Protein AF-A0A914NR60-F1 (afdb_monomer)

Solvent-accessible surface area (backbone atoms only — not comparable to full-atom values): 10178 Å² total; per-residue (Å²): 125,102,64,61,72,80,56,41,38,73,72,64,68,51,96,66,84,83,77,79,91,65,49,66,70,58,75,42,86,91,41,59,94,39,73,41,68,73,53,66,70,25,49,46,47,89,78,44,56,72,72,60,34,56,56,45,54,59,52,42,73,74,47,56,86,50,78,40,50,49,60,63,51,48,51,56,50,52,51,52,52,52,49,52,52,49,52,43,50,53,50,51,45,53,54,44,23,68,76,47,77,67,46,52,45,83,82,77,24,98,43,71,68,54,33,51,53,49,43,41,57,73,76,68,57,61,87,90,73,70,84,84,71,50,101,58,53,89,63,80,73,73,88,65,51,73,66,55,56,52,48,53,52,52,49,24,69,75,69,75,45,92,82,132

Sequence (164 aa):
MPMPLASLVPAFALQVEDKPFFPHLSNNPKNYGKEILPTKEDYLANGMMPEKRVQFDKWFDQHKNEPFNLDEQLAAYCTNDVDILMAALVAFRKEFLEVSNGLDVLRESMTIASACMKHFRMNHLKPHHVGIVPEKGYDNADNQSLLALRFLKWYSEKNMVNIR

Organism: Meloidogyne incognita (NCBI:txid6306)

Radius of gyration: 29.53 Å; Cα contacts (8 Å, |Δi|>4): 112; chains: 1; bounding box: 90×29×59 Å

Mean predicted aligned error: 11.14 Å

Structure (mmCIF, N/CA/C/O backbone):
data_AF-A0A914NR60-F1
#
_entry.id   AF-A0A914NR60-F1
#
loop_
_atom_site.group_PDB
_atom_site.id
_atom_site.type_symbol
_atom_site.label_atom_id
_atom_site.label_alt_id
_atom_site.label_comp_id
_atom_site.label_asym_id
_atom_site.label_entity_id
_atom_site.label_seq_id
_atom_site.pdbx_PDB_ins_code
_atom_site.Cartn_x
_atom_site.Cartn_y
_atom_site.Cartn_z
_atom_site.occupancy
_atom_site.B_iso_or_equiv
_atom_site.auth_seq_id
_atom_site.auth_comp_id
_atom_site.auth_asym_id
_atom_site.auth_atom_id
_atom_site.pdbx_PDB_model_num
ATOM 1 N N . MET A 1 1 ? 3.700 0.496 -4.537 1.00 79.75 1 MET A N 1
ATOM 2 C CA . MET A 1 1 ? 2.978 1.637 -5.143 1.00 79.75 1 MET A CA 1
ATOM 3 C C . MET A 1 1 ? 3.012 2.784 -4.145 1.00 79.75 1 MET A C 1
ATOM 5 O O . MET A 1 1 ? 2.685 2.530 -2.993 1.00 79.75 1 MET A O 1
ATOM 9 N N . PRO A 1 2 ? 3.499 3.981 -4.509 1.00 85.25 2 PRO A N 1
ATOM 10 C CA . PRO A 1 2 ? 3.770 5.045 -3.542 1.00 85.25 2 PRO A CA 1
ATOM 11 C C . PRO A 1 2 ? 2.513 5.883 -3.240 1.00 85.25 2 PRO A C 1
ATOM 13 O O . PRO A 1 2 ? 2.488 7.080 -3.505 1.00 85.25 2 PRO A O 1
ATOM 16 N N . MET A 1 3 ? 1.454 5.258 -2.721 1.00 89.88 3 MET A N 1
ATOM 17 C CA . MET A 1 3 ? 0.234 5.951 -2.282 1.00 89.88 3 MET A CA 1
ATOM 18 C C . MET A 1 3 ? -0.440 5.220 -1.110 1.00 89.88 3 MET A C 1
ATOM 20 O O . MET A 1 3 ? -0.136 4.044 -0.892 1.00 89.88 3 MET A O 1
ATOM 24 N N . PRO A 1 4 ? -1.335 5.883 -0.351 1.00 88.69 4 PRO A N 1
ATOM 25 C CA . PRO A 1 4 ? -2.091 5.242 0.722 1.00 88.69 4 PRO A CA 1
ATOM 26 C C . PRO A 1 4 ? -2.960 4.088 0.213 1.00 88.69 4 PRO A C 1
ATOM 28 O O . PRO A 1 4 ? -3.487 4.146 -0.896 1.00 88.69 4 PRO A O 1
ATOM 31 N N . LEU A 1 5 ? -3.172 3.078 1.060 1.00 88.44 5 LEU A N 1
ATOM 32 C CA . LEU A 1 5 ? -3.960 1.888 0.726 1.00 88.44 5 LEU A CA 1
ATOM 33 C C . LEU A 1 5 ? -5.384 2.230 0.265 1.00 88.44 5 LEU A C 1
ATOM 35 O O . LEU A 1 5 ? -5.829 1.755 -0.774 1.00 88.44 5 LEU A O 1
ATOM 39 N N . ALA A 1 6 ? -6.056 3.127 0.990 1.00 85.31 6 ALA A N 1
ATOM 40 C CA . ALA A 1 6 ? -7.402 3.589 0.654 1.00 85.31 6 ALA A CA 1
ATOM 41 C C . ALA A 1 6 ? -7.475 4.281 -0.720 1.00 85.31 6 ALA A C 1
ATOM 43 O O . ALA A 1 6 ? -8.515 4.269 -1.364 1.00 85.31 6 ALA A O 1
ATOM 44 N N . SER A 1 7 ? -6.370 4.863 -1.199 1.00 89.19 7 SER A N 1
ATOM 45 C CA . SER A 1 7 ? -6.309 5.491 -2.522 1.00 89.19 7 SER A CA 1
ATOM 46 C C . SER A 1 7 ? -6.142 4.478 -3.659 1.00 89.19 7 SER A C 1
ATOM 48 O O . SER A 1 7 ? -6.406 4.833 -4.804 1.00 89.19 7 SER A O 1
ATOM 50 N N . LEU A 1 8 ? -5.749 3.227 -3.377 1.00 91.00 8 LEU A N 1
ATOM 51 C CA . LEU A 1 8 ? -5.621 2.184 -4.403 1.00 91.00 8 LEU A CA 1
ATOM 52 C C . LEU A 1 8 ? -6.980 1.725 -4.939 1.00 91.00 8 LEU A C 1
ATOM 54 O O . LEU A 1 8 ? -7.083 1.417 -6.123 1.00 91.00 8 LEU A O 1
ATOM 58 N N . VAL A 1 9 ? -8.011 1.709 -4.089 1.00 90.00 9 VAL A N 1
ATOM 59 C CA . VAL A 1 9 ? -9.373 1.297 -4.462 1.00 90.00 9 VAL A CA 1
ATOM 60 C C . VAL A 1 9 ? -9.923 2.155 -5.609 1.00 90.00 9 VAL A C 1
ATOM 62 O O . VAL A 1 9 ? -10.222 1.586 -6.661 1.00 90.00 9 VAL A O 1
ATOM 65 N N . PRO A 1 10 ? -9.981 3.500 -5.503 1.00 90.88 10 PRO A N 1
ATOM 66 C CA . PRO A 1 10 ? -10.411 4.334 -6.621 1.00 90.88 10 PRO A CA 1
ATOM 67 C C . PRO A 1 10 ? -9.392 4.363 -7.768 1.00 90.88 10 PRO A C 1
ATOM 69 O O . PRO A 1 10 ? -9.804 4.445 -8.922 1.00 90.88 10 PRO A O 1
ATOM 72 N N . ALA A 1 11 ? -8.084 4.275 -7.490 1.00 91.50 11 ALA A N 1
ATOM 73 C CA . ALA A 1 11 ? -7.055 4.343 -8.533 1.00 91.50 11 ALA A CA 1
ATOM 74 C C . ALA A 1 11 ? -7.123 3.171 -9.526 1.00 91.50 11 ALA A C 1
ATOM 76 O O . ALA A 1 11 ? -6.914 3.385 -10.716 1.00 91.50 11 ALA A O 1
ATOM 77 N N . PHE A 1 12 ? -7.440 1.964 -9.049 1.00 91.19 12 PHE A N 1
ATOM 78 C CA . PHE A 1 12 ? -7.575 0.758 -9.878 1.00 91.19 12 PHE A CA 1
ATOM 79 C C . PHE A 1 12 ? -9.032 0.311 -10.072 1.00 91.19 12 PHE A C 1
ATOM 81 O O . PHE A 1 12 ? -9.270 -0.796 -10.553 1.00 91.19 12 PHE A O 1
ATOM 88 N N . ALA A 1 13 ? -10.005 1.143 -9.678 1.00 91.69 13 ALA A N 1
ATOM 89 C CA . ALA A 1 13 ? -11.436 0.824 -9.711 1.00 91.69 13 ALA A CA 1
ATOM 90 C C . ALA A 1 13 ? -11.762 -0.562 -9.109 1.00 91.69 13 ALA A C 1
ATOM 92 O O . ALA A 1 13 ? -12.512 -1.356 -9.684 1.00 91.69 13 ALA A O 1
ATOM 93 N N . LEU A 1 14 ? -11.158 -0.873 -7.957 1.00 88.31 14 LEU A N 1
ATOM 94 C CA . LEU A 1 14 ? -11.298 -2.171 -7.299 1.00 88.31 14 LEU A CA 1
ATOM 95 C C . LEU A 1 14 ? -12.695 -2.310 -6.685 1.00 88.31 14 LEU A C 1
ATOM 97 O O . LEU A 1 14 ? -13.186 -1.395 -6.029 1.00 88.31 14 LEU A O 1
ATOM 101 N N . GLN A 1 15 ? -13.315 -3.479 -6.849 1.00 85.00 15 GLN A N 1
ATOM 102 C CA . GLN A 1 15 ? -14.570 -3.815 -6.172 1.00 85.00 15 GLN A CA 1
ATOM 103 C C . GLN A 1 15 ? -14.276 -4.358 -4.773 1.00 85.00 15 GLN A C 1
ATOM 105 O O . GLN A 1 15 ? -14.321 -5.565 -4.547 1.00 85.00 15 GLN A O 1
ATOM 110 N N . VAL A 1 16 ? -13.915 -3.466 -3.854 1.00 75.56 16 VAL A N 1
ATOM 111 C CA . VAL A 1 16 ? -13.696 -3.803 -2.442 1.00 75.56 16 VAL A CA 1
ATOM 112 C C . VAL A 1 16 ? -14.603 -2.931 -1.586 1.00 75.56 16 VAL A C 1
ATOM 114 O O . VAL A 1 16 ? -14.848 -1.774 -1.926 1.00 75.56 16 VAL A O 1
ATOM 117 N N . GLU A 1 17 ? -15.130 -3.493 -0.503 1.00 71.25 17 GLU A N 1
ATOM 118 C CA . GLU A 1 17 ? -15.939 -2.738 0.449 1.00 71.25 17 GLU A CA 1
ATOM 119 C C . GLU A 1 17 ? -15.084 -1.674 1.147 1.00 71.25 17 GLU A C 1
ATOM 121 O O . GLU A 1 17 ? -13.998 -1.955 1.664 1.00 71.25 17 GLU A O 1
ATOM 126 N N . ASP A 1 18 ? -15.578 -0.435 1.166 1.00 64.56 18 ASP A N 1
ATOM 127 C CA . ASP A 1 18 ? -14.952 0.634 1.935 1.00 64.56 18 ASP A CA 1
ATOM 128 C C . ASP A 1 18 ? -15.063 0.312 3.423 1.00 64.56 18 ASP A C 1
ATOM 130 O O . ASP A 1 18 ? -16.157 0.145 3.973 1.00 64.56 18 ASP A O 1
ATOM 134 N N . LYS A 1 19 ? -13.913 0.234 4.094 1.00 65.88 19 LYS A N 1
ATOM 135 C CA . LYS A 1 19 ? -13.894 -0.076 5.517 1.00 65.88 19 LYS A CA 1
ATOM 136 C C . LYS A 1 19 ? -14.302 1.115 6.385 1.00 65.88 19 LYS A C 1
ATOM 138 O O . LYS A 1 19 ? -13.889 2.248 6.118 1.00 65.88 19 LYS A O 1
ATOM 143 N N . PRO A 1 20 ? -15.007 0.849 7.499 1.00 74.12 20 PRO A N 1
ATOM 144 C CA . PRO A 1 20 ? -15.206 1.827 8.558 1.00 74.12 20 PRO A CA 1
ATOM 145 C C . PRO A 1 20 ? -13.885 2.179 9.266 1.00 74.12 20 PRO A C 1
ATOM 147 O O . PRO A 1 20 ? -12.821 1.606 9.023 1.00 74.12 20 PRO A O 1
ATOM 150 N N . PHE A 1 21 ? -13.954 3.168 10.152 1.00 87.56 21 PHE A N 1
ATOM 151 C CA . PHE A 1 21 ? -12.805 3.675 10.894 1.00 87.56 21 PHE A CA 1
ATOM 152 C C . PHE A 1 21 ? -12.301 2.658 11.930 1.00 87.56 21 PHE A C 1
ATOM 154 O O . PHE A 1 21 ? -13.098 1.981 12.573 1.00 87.56 21 PHE A O 1
ATOM 161 N N . PHE A 1 22 ? -10.978 2.588 12.129 1.00 90.69 22 PHE A N 1
ATOM 162 C CA . PHE A 1 22 ? -10.346 1.698 13.111 1.00 90.69 22 PHE A CA 1
ATOM 163 C C . PHE A 1 22 ? -9.680 2.494 14.254 1.00 90.69 22 PHE A C 1
ATOM 165 O O . PHE A 1 22 ? -8.967 3.466 13.978 1.00 90.69 22 PHE A O 1
ATOM 172 N N . PRO A 1 23 ? -9.870 2.110 15.532 1.00 93.19 23 PRO A N 1
ATOM 173 C CA . PRO A 1 23 ? -9.309 2.821 16.680 1.00 93.19 23 PRO A CA 1
ATOM 174 C C . PRO A 1 23 ? -7.843 2.425 16.917 1.00 93.19 23 PRO A C 1
ATOM 176 O O . PRO A 1 23 ? -7.524 1.559 17.731 1.00 93.19 23 PRO A O 1
ATOM 179 N N . HIS A 1 24 ? -6.921 3.056 16.191 1.00 91.56 24 HIS A N 1
ATOM 180 C CA . HIS A 1 24 ? -5.498 2.705 16.214 1.00 91.56 24 HIS A CA 1
ATOM 181 C C . HIS A 1 24 ? -4.851 2.742 17.609 1.00 91.56 24 HIS A C 1
ATOM 183 O O . HIS A 1 24 ? -4.015 1.884 17.893 1.00 91.56 24 HIS A O 1
ATOM 189 N N . LEU A 1 25 ? -5.224 3.681 18.491 1.00 93.00 25 LEU A N 1
ATOM 190 C CA . LEU A 1 25 ? -4.637 3.748 19.842 1.00 93.00 25 LEU A CA 1
ATOM 191 C C . LEU A 1 25 ? -5.192 2.684 20.792 1.00 93.00 25 LEU A C 1
ATOM 193 O O . LEU A 1 25 ? -4.556 2.359 21.796 1.00 93.00 25 LEU A O 1
ATOM 197 N N . SER A 1 26 ? -6.343 2.099 20.458 1.00 92.88 26 SER A N 1
ATOM 198 C CA . SER A 1 26 ? -6.909 0.992 21.220 1.00 92.88 26 SER A CA 1
ATOM 199 C C . SER A 1 26 ? -6.179 -0.330 20.984 1.00 92.88 26 SER A C 1
ATOM 201 O O . SER A 1 26 ? -6.368 -1.254 21.775 1.00 92.88 26 SER A O 1
ATOM 203 N N . ASN A 1 27 ? -5.317 -0.422 19.963 1.00 91.81 27 ASN A N 1
ATOM 204 C CA . ASN A 1 27 ? -4.481 -1.591 19.696 1.00 91.81 27 ASN A CA 1
ATOM 205 C C . ASN A 1 27 ? -3.357 -1.730 20.742 1.00 91.81 27 ASN A C 1
ATOM 207 O O . ASN A 1 27 ? -2.204 -1.355 20.522 1.00 91.81 27 ASN A O 1
ATOM 211 N N . ASN A 1 28 ? -3.723 -2.230 21.920 1.00 90.25 28 ASN A N 1
ATOM 212 C CA . ASN A 1 28 ? -2.849 -2.399 23.070 1.00 90.25 28 ASN A CA 1
ATOM 213 C C . ASN A 1 28 ? -3.109 -3.768 23.718 1.00 90.25 28 ASN A C 1
ATOM 215 O O . ASN A 1 28 ? -4.276 -4.106 23.924 1.00 90.25 28 ASN A O 1
ATOM 219 N N . PRO A 1 29 ? -2.070 -4.506 24.161 1.00 91.94 29 PRO A N 1
ATOM 220 C CA . PRO A 1 29 ? -2.234 -5.785 24.855 1.00 91.94 29 PRO A CA 1
ATOM 221 C C . PRO A 1 29 ? -3.214 -5.796 26.032 1.00 91.94 29 PRO A C 1
ATOM 223 O O . PRO A 1 29 ? -3.774 -6.836 26.360 1.00 91.94 29 PRO A O 1
ATOM 226 N N . LYS A 1 30 ? -3.452 -4.649 26.676 1.00 92.00 30 LYS A N 1
ATOM 227 C CA . LYS A 1 30 ? -4.428 -4.522 27.771 1.00 92.00 30 LYS A CA 1
ATOM 228 C C . LYS A 1 30 ? -5.888 -4.686 27.326 1.00 92.00 30 LYS A C 1
ATOM 230 O O . LYS A 1 30 ? -6.732 -4.988 28.180 1.00 92.00 30 LYS A O 1
ATOM 235 N N . ASN A 1 31 ? -6.157 -4.470 26.040 1.00 91.69 31 ASN A N 1
ATOM 236 C CA . ASN A 1 31 ? -7.482 -4.461 25.428 1.00 91.69 31 ASN A CA 1
ATOM 237 C C . ASN A 1 31 ? -7.797 -5.759 24.665 1.00 91.69 31 ASN A C 1
ATOM 239 O O . ASN A 1 31 ? -8.952 -5.969 24.317 1.00 91.69 31 ASN A O 1
ATOM 243 N N . TYR A 1 32 ? -6.809 -6.631 24.428 1.00 90.69 32 TYR A N 1
ATOM 244 C CA . TYR A 1 32 ? -7.033 -7.925 23.771 1.00 90.69 32 TYR A CA 1
ATOM 245 C C . TYR A 1 32 ? -7.933 -8.827 24.624 1.00 90.69 32 TYR A C 1
ATOM 247 O O . TYR A 1 32 ? -7.839 -8.826 25.859 1.00 90.69 32 TYR A O 1
ATOM 255 N N . GLY A 1 33 ? -8.813 -9.584 23.969 1.00 90.50 33 GLY A N 1
ATOM 256 C CA . GLY A 1 33 ? -9.811 -10.439 24.613 1.00 90.50 33 GLY A CA 1
ATOM 257 C C . GLY A 1 33 ? -10.900 -9.690 25.389 1.00 90.50 33 GLY A C 1
ATOM 258 O O . GLY A 1 33 ? -11.564 -10.297 26.229 1.00 90.50 33 GLY A O 1
ATOM 259 N N . LYS A 1 34 ? -11.066 -8.378 25.169 1.00 89.75 34 LYS A N 1
ATOM 260 C CA . LYS A 1 34 ? -12.084 -7.551 25.831 1.00 89.75 34 LYS A CA 1
ATOM 261 C C . LYS A 1 34 ? -12.884 -6.751 24.818 1.00 89.75 34 LYS A C 1
ATOM 263 O O . LYS A 1 34 ? -12.351 -6.268 23.822 1.00 89.75 34 LYS A O 1
ATOM 268 N N . GLU A 1 35 ? -14.149 -6.534 25.147 1.00 92.12 35 GLU A N 1
ATOM 269 C CA . GLU A 1 35 ? -14.945 -5.499 24.505 1.00 92.12 35 GLU A CA 1
ATOM 270 C C . GLU A 1 35 ? -14.570 -4.138 25.088 1.00 92.12 35 GLU A C 1
ATOM 272 O O . GLU A 1 35 ? -14.469 -3.963 26.308 1.00 92.12 35 GLU A O 1
ATOM 277 N N . ILE A 1 36 ? -14.343 -3.174 24.206 1.00 93.25 36 ILE A N 1
ATOM 278 C CA . ILE A 1 36 ? -14.006 -1.800 24.569 1.00 93.25 36 ILE A CA 1
ATOM 279 C C . ILE A 1 36 ? -14.999 -0.828 23.934 1.00 93.25 36 ILE A C 1
ATOM 281 O O . ILE A 1 36 ? -15.697 -1.164 22.981 1.00 93.25 36 ILE A O 1
ATOM 285 N N . LEU A 1 37 ? -15.040 0.396 24.457 1.00 94.19 37 LEU A N 1
ATOM 286 C CA . LEU A 1 37 ? -15.761 1.521 23.863 1.00 94.19 37 LEU A CA 1
ATOM 287 C C . LEU A 1 37 ? -14.731 2.591 23.487 1.00 94.19 37 LEU A C 1
ATOM 289 O O . LEU A 1 37 ? -14.368 3.408 24.338 1.00 94.19 37 LEU A O 1
ATOM 293 N N . PRO A 1 38 ? -14.190 2.555 22.256 1.00 93.38 38 PRO A N 1
ATOM 294 C CA . PRO A 1 38 ? -13.144 3.476 21.849 1.00 93.38 38 PRO A CA 1
ATOM 295 C C . PRO A 1 38 ? -13.673 4.911 21.791 1.00 93.38 38 PRO A C 1
ATOM 297 O O . PRO A 1 38 ? -14.769 5.184 21.296 1.00 93.38 38 PRO A O 1
ATOM 300 N N . THR A 1 39 ? -12.874 5.850 22.270 1.00 94.25 39 THR A N 1
ATOM 301 C CA . THR A 1 39 ? -13.163 7.284 22.216 1.00 94.25 39 THR A CA 1
ATOM 302 C C . THR A 1 39 ? -12.740 7.876 20.873 1.00 94.25 39 THR A C 1
ATOM 304 O O . THR A 1 39 ? -11.992 7.264 20.115 1.00 94.25 39 THR A O 1
ATOM 307 N N . LYS A 1 40 ? -13.147 9.116 20.563 1.00 93.81 40 LYS A N 1
ATOM 308 C CA . LYS A 1 40 ? -12.693 9.803 19.335 1.00 93.81 40 LYS A CA 1
ATOM 309 C C . LYS A 1 40 ? -11.167 9.946 19.256 1.00 93.81 40 LYS A C 1
ATOM 311 O O . LYS A 1 40 ? -10.611 9.973 18.158 1.00 93.81 40 LYS A O 1
ATOM 316 N N . GLU A 1 41 ? -10.491 10.046 20.399 1.00 93.81 41 GLU A N 1
ATOM 317 C CA . GLU A 1 41 ? -9.029 10.122 20.453 1.00 93.81 41 GLU A CA 1
ATOM 318 C C . GLU A 1 41 ? -8.385 8.817 19.989 1.00 93.81 41 GLU A C 1
ATOM 320 O O . GLU A 1 41 ? -7.387 8.861 19.270 1.00 93.81 41 GLU A O 1
ATOM 325 N N . ASP A 1 42 ? -9.011 7.674 20.286 1.00 93.62 42 ASP A N 1
ATOM 326 C CA . ASP A 1 42 ? -8.502 6.361 19.895 1.00 93.62 42 ASP A CA 1
ATOM 327 C C . ASP A 1 42 ? -8.417 6.170 18.373 1.00 93.62 42 ASP A C 1
ATOM 329 O O . ASP A 1 42 ? -7.545 5.452 17.881 1.00 93.62 42 ASP A O 1
ATOM 333 N N . TYR A 1 43 ? -9.271 6.868 17.622 1.00 93.31 43 TYR A N 1
ATOM 334 C CA . TYR A 1 43 ? -9.279 6.904 16.154 1.00 93.31 43 TYR A CA 1
ATOM 335 C C . TYR A 1 43 ? -8.337 7.955 15.557 1.00 93.31 43 TYR A C 1
ATOM 337 O O . TYR A 1 43 ? -8.337 8.150 14.341 1.00 93.31 43 TYR A O 1
ATOM 345 N N . LEU A 1 44 ? -7.563 8.672 16.381 1.00 92.75 44 LEU A N 1
ATOM 346 C CA . LEU A 1 44 ? -6.733 9.803 15.951 1.00 92.75 44 LEU A CA 1
ATOM 347 C C . LEU A 1 44 ? -7.547 10.888 15.236 1.00 92.75 44 LEU A C 1
ATOM 349 O O . LEU A 1 44 ? -7.060 11.546 14.313 1.00 92.75 44 LEU A O 1
ATOM 353 N N . ALA A 1 45 ? -8.792 11.101 15.667 1.00 91.62 45 ALA A N 1
ATOM 354 C CA . ALA A 1 45 ? -9.722 11.962 14.953 1.00 91.62 45 ALA A CA 1
ATOM 355 C C . ALA A 1 45 ? -9.169 13.385 14.751 1.00 91.62 45 ALA A C 1
ATOM 357 O O . ALA A 1 45 ? -9.446 14.022 13.737 1.00 91.62 45 ALA A O 1
ATOM 358 N N . ASN A 1 46 ? -8.383 13.916 15.693 1.00 90.62 46 ASN A N 1
ATOM 359 C CA . ASN A 1 46 ? -7.828 15.275 15.602 1.00 90.62 46 ASN A CA 1
ATOM 360 C C . ASN A 1 46 ? -6.785 15.436 14.482 1.00 90.62 46 ASN A C 1
ATOM 362 O O . ASN A 1 46 ? -6.543 16.555 14.045 1.00 90.62 46 ASN A O 1
ATOM 366 N N . GLY A 1 47 ? -6.190 14.337 14.009 1.00 89.00 47 GLY A N 1
ATOM 367 C CA . GLY A 1 47 ? -5.264 14.328 12.874 1.00 89.00 47 GLY A CA 1
ATOM 368 C C . GLY A 1 47 ? -5.938 14.094 11.519 1.00 89.00 47 GLY A C 1
ATOM 369 O O . GLY A 1 47 ? -5.252 14.059 10.499 1.00 89.00 47 GLY A O 1
ATOM 370 N N . MET A 1 48 ? -7.261 13.897 11.479 1.00 90.62 48 MET A N 1
ATOM 371 C CA . MET A 1 48 ? -7.983 13.681 10.225 1.00 90.62 48 MET A CA 1
ATOM 372 C C . MET A 1 48 ? -8.140 14.986 9.441 1.00 90.62 48 MET A C 1
ATOM 374 O O . MET A 1 48 ? -8.415 16.042 10.008 1.00 90.62 48 MET A O 1
ATOM 378 N N . MET A 1 49 ? -8.035 14.896 8.113 1.00 89.31 49 MET A N 1
ATOM 379 C CA . MET A 1 49 ? -8.366 16.011 7.221 1.00 89.31 49 MET A CA 1
ATOM 380 C C . MET A 1 49 ? -9.841 16.412 7.374 1.00 89.31 49 MET A C 1
ATOM 382 O O . MET A 1 49 ? -10.664 15.528 7.624 1.00 89.31 49 MET A O 1
ATOM 386 N N . PRO A 1 50 ? -10.208 17.695 7.177 1.00 92.19 50 PRO A N 1
ATOM 387 C CA . PRO A 1 50 ? -11.556 18.197 7.463 1.00 92.19 50 PRO A CA 1
ATOM 388 C C . PRO A 1 50 ? -12.687 17.373 6.833 1.00 92.19 50 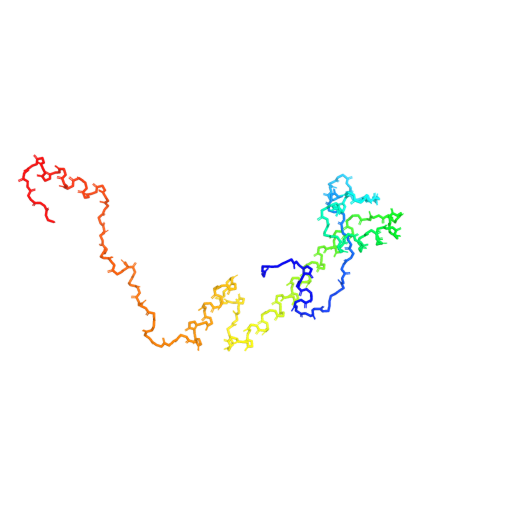PRO A C 1
ATOM 390 O O . PRO A 1 50 ? -13.648 17.026 7.513 1.00 92.19 50 PRO A O 1
ATOM 393 N N . GLU A 1 51 ? -12.548 16.985 5.564 1.00 88.50 51 GLU A N 1
ATOM 394 C CA . GLU A 1 51 ? -13.550 16.176 4.855 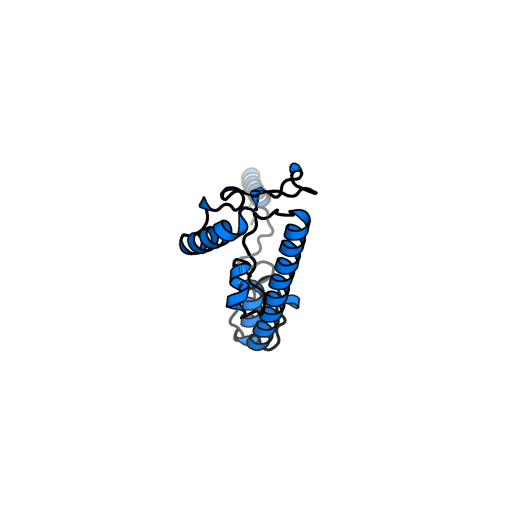1.00 88.50 51 GLU A CA 1
ATOM 395 C C . GLU A 1 51 ? -13.729 14.790 5.489 1.00 88.50 51 GLU A C 1
ATOM 397 O O . GLU A 1 51 ? -14.847 14.369 5.793 1.00 88.50 51 GLU A O 1
ATOM 402 N N . LYS A 1 52 ? -12.613 14.103 5.767 1.00 87.75 52 LYS A N 1
ATOM 403 C CA . LYS A 1 52 ? -12.614 12.792 6.427 1.00 87.75 52 LYS A CA 1
ATOM 404 C C . LYS A 1 52 ? -13.116 12.892 7.868 1.00 87.75 52 LYS A C 1
ATOM 406 O O . LYS A 1 52 ? -13.780 11.976 8.347 1.00 87.75 52 LYS A O 1
ATOM 411 N N . ARG A 1 53 ? -12.851 14.012 8.547 1.00 92.50 53 ARG A N 1
ATOM 412 C CA . ARG A 1 53 ? -13.305 14.262 9.917 1.00 92.50 53 ARG A CA 1
ATOM 413 C C . ARG A 1 53 ? -14.826 14.371 10.003 1.00 92.50 53 ARG A C 1
ATOM 415 O O . ARG A 1 53 ? -15.412 13.775 10.898 1.00 92.50 53 ARG A O 1
ATOM 422 N N . VAL A 1 54 ? -15.467 15.060 9.058 1.00 92.62 54 VAL A N 1
ATOM 423 C CA . VAL A 1 54 ? -16.938 15.159 9.005 1.00 92.62 54 VAL A CA 1
ATOM 424 C C . VAL A 1 54 ? -17.578 13.781 8.811 1.00 92.62 54 VAL A C 1
ATOM 426 O O . VAL A 1 54 ? -18.548 13.446 9.493 1.00 92.62 54 VAL A O 1
ATOM 429 N N . GLN A 1 55 ? -17.019 12.961 7.916 1.00 91.19 55 GLN A N 1
ATOM 430 C CA . GLN A 1 55 ? -17.480 11.584 7.705 1.00 91.19 55 GLN A CA 1
ATOM 431 C C . GLN A 1 55 ? -17.294 10.731 8.967 1.00 91.19 55 GLN A C 1
ATOM 433 O O . GLN A 1 55 ? -18.212 10.011 9.362 1.00 91.19 55 GLN A O 1
ATOM 438 N N . PHE A 1 56 ? -16.138 10.863 9.627 1.00 93.44 56 PHE A N 1
ATOM 439 C CA . PHE A 1 56 ? -15.840 10.186 10.885 1.00 93.44 56 PHE A CA 1
ATOM 440 C C . PHE A 1 56 ? -16.815 10.558 11.992 1.00 93.44 56 PHE A C 1
ATOM 442 O O . PHE A 1 56 ? -17.363 9.664 12.624 1.00 93.44 56 PHE A O 1
ATOM 449 N N . ASP A 1 57 ? -17.053 11.847 12.236 1.00 93.81 57 ASP A N 1
ATOM 450 C CA . ASP A 1 57 ? -17.911 12.276 13.342 1.00 93.81 57 ASP A CA 1
ATOM 451 C C . ASP A 1 57 ? -19.347 11.755 13.163 1.00 93.81 57 ASP A C 1
ATOM 453 O O . ASP A 1 57 ? -19.933 11.255 14.123 1.00 93.81 57 ASP A O 1
ATOM 457 N N . LYS A 1 58 ? -19.874 11.767 11.928 1.00 94.19 58 LYS A N 1
ATOM 458 C CA . LYS A 1 58 ? -21.190 11.189 11.609 1.00 94.19 58 LYS A CA 1
ATOM 459 C C . LYS A 1 58 ? -21.239 9.682 11.870 1.00 94.19 58 LYS A C 1
ATOM 461 O O . LYS A 1 58 ? -22.212 9.200 12.444 1.00 94.19 58 LYS A O 1
ATOM 466 N N . TRP A 1 59 ? -20.213 8.948 11.441 1.00 93.56 59 TRP A N 1
ATOM 467 C CA . TRP A 1 59 ? -20.114 7.509 11.683 1.00 93.56 59 TRP A CA 1
ATOM 468 C C . TRP A 1 59 ? -19.971 7.206 13.182 1.00 93.56 59 TRP A C 1
ATO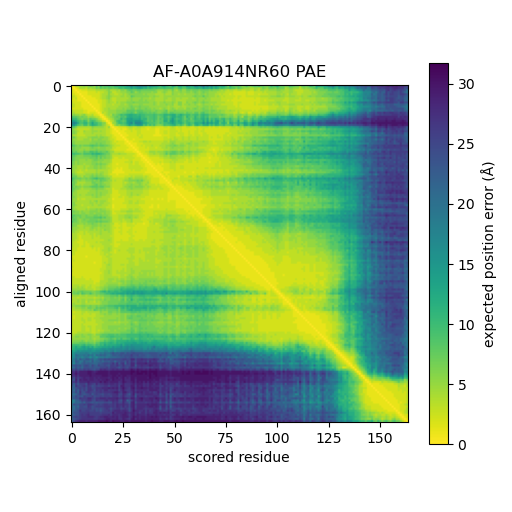M 470 O O . TRP A 1 59 ? -20.705 6.380 13.719 1.00 93.56 59 TRP A O 1
ATOM 480 N N . PHE A 1 60 ? -19.099 7.926 13.888 1.00 94.06 60 PHE A N 1
ATOM 481 C CA . PHE A 1 60 ? -18.841 7.728 15.312 1.00 94.06 60 PHE A CA 1
ATOM 482 C C . PHE A 1 60 ? -20.092 7.982 16.153 1.00 94.06 60 PHE A C 1
ATOM 484 O O . PHE A 1 60 ? -20.386 7.208 17.056 1.00 94.06 60 PHE A O 1
ATOM 491 N N . ASP A 1 61 ? -20.872 9.023 15.856 1.00 94.31 61 ASP A N 1
ATOM 492 C CA . ASP A 1 61 ? -22.098 9.298 16.610 1.00 94.31 61 ASP A CA 1
ATOM 493 C C . ASP A 1 61 ? -23.142 8.179 16.515 1.00 94.31 61 ASP A C 1
ATOM 495 O O . ASP A 1 61 ? -23.928 8.019 17.452 1.00 94.31 61 ASP A O 1
ATOM 499 N N . GLN A 1 62 ? -23.116 7.394 15.43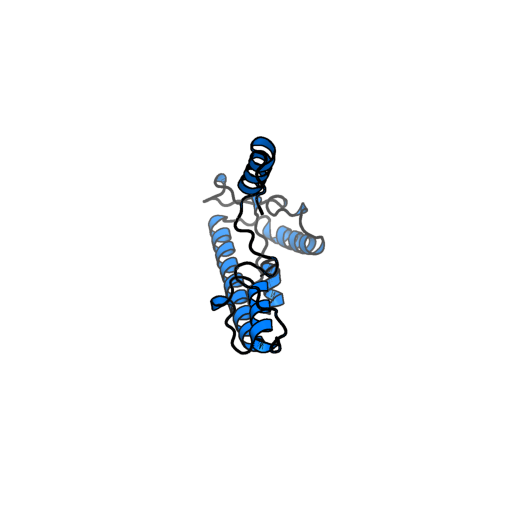5 1.00 93.00 62 GLN A N 1
ATOM 500 C CA . GLN A 1 62 ? -23.978 6.227 15.246 1.00 93.00 62 GLN A CA 1
ATOM 501 C C . GLN A 1 62 ? -23.467 4.991 16.004 1.00 93.00 62 GLN A C 1
ATOM 503 O O . GLN A 1 62 ? -24.286 4.249 16.531 1.00 93.00 62 GLN A O 1
ATOM 508 N N . HIS A 1 63 ? -22.145 4.814 16.125 1.00 90.12 63 HIS A N 1
ATOM 509 C CA . HIS A 1 63 ? -21.530 3.570 16.624 1.00 90.12 63 HIS A CA 1
ATOM 510 C C . HIS A 1 63 ? -20.863 3.703 18.012 1.00 90.12 63 HIS A C 1
ATOM 512 O O . HIS A 1 63 ? -20.392 2.722 18.574 1.00 90.12 63 HIS A O 1
ATOM 518 N N . LYS A 1 64 ? -20.822 4.898 18.621 1.00 90.50 64 LYS A N 1
ATOM 519 C CA . LYS A 1 64 ? -20.089 5.175 19.883 1.00 90.50 64 LYS A CA 1
ATOM 520 C C . LYS A 1 64 ? -20.500 4.353 21.109 1.00 90.50 64 LYS A C 1
ATOM 522 O O . LYS A 1 64 ? -19.750 4.313 22.078 1.00 90.50 64 LYS A O 1
ATOM 527 N N . ASN A 1 65 ? -21.696 3.768 21.098 1.00 92.06 65 ASN A N 1
ATOM 528 C CA . ASN A 1 65 ? -22.219 2.957 22.202 1.00 92.06 65 ASN A CA 1
ATOM 529 C C . ASN A 1 65 ? -22.178 1.453 21.891 1.00 92.06 65 ASN A C 1
ATOM 531 O O . ASN A 1 65 ? -22.648 0.656 22.702 1.00 92.06 65 ASN A O 1
ATOM 535 N N . GLU A 1 66 ? -21.674 1.067 20.720 1.00 90.31 66 GLU A N 1
ATOM 536 C CA . GLU A 1 66 ? -21.579 -0.329 20.314 1.00 90.31 66 GLU A CA 1
ATOM 537 C C . GLU A 1 66 ? -20.297 -0.952 20.885 1.00 90.31 66 GLU A C 1
ATOM 539 O O . GLU A 1 66 ? -19.230 -0.335 20.793 1.00 90.31 66 GLU A O 1
ATOM 544 N N . PRO A 1 67 ? -20.369 -2.157 21.480 1.00 89.88 67 PRO A N 1
ATOM 545 C CA . PRO A 1 67 ? -19.184 -2.852 21.960 1.00 89.88 67 PRO A CA 1
ATOM 546 C C . PRO A 1 67 ? -18.232 -3.140 20.798 1.00 89.88 67 PRO A C 1
ATOM 548 O O . PRO A 1 67 ? -18.621 -3.723 19.786 1.00 89.88 67 PRO A O 1
ATOM 551 N N . PHE A 1 68 ? -16.969 -2.754 20.948 1.00 90.69 68 PHE A N 1
ATOM 552 C CA . PHE A 1 68 ? -15.942 -3.004 19.947 1.00 90.69 68 PHE A CA 1
ATOM 553 C C . PHE A 1 68 ? -15.081 -4.194 20.378 1.00 90.69 68 PHE A C 1
ATOM 555 O O . PHE A 1 68 ? -14.284 -4.086 21.314 1.00 90.69 68 PHE A O 1
ATOM 562 N N . ASN A 1 69 ? -15.231 -5.331 19.693 1.00 91.00 69 ASN A N 1
ATOM 563 C CA . ASN A 1 69 ? -14.337 -6.477 19.850 1.00 91.00 69 ASN A CA 1
ATOM 564 C C . ASN A 1 69 ? -13.057 -6.237 19.041 1.00 91.00 69 ASN A C 1
ATOM 566 O O . ASN A 1 69 ? -13.048 -6.349 17.814 1.00 91.00 69 ASN A O 1
ATOM 570 N N . LEU A 1 70 ? -11.975 -5.890 19.738 1.00 91.12 70 LEU A N 1
ATOM 571 C CA . LEU A 1 70 ? -10.718 -5.519 19.097 1.00 91.12 70 LEU A CA 1
ATOM 572 C C . LEU A 1 70 ? -10.108 -6.662 18.281 1.00 91.12 70 LEU A C 1
ATOM 574 O O . LEU A 1 70 ? -9.583 -6.400 17.205 1.00 91.12 70 LEU A O 1
ATOM 578 N N . ASP A 1 71 ? -10.186 -7.904 18.755 1.00 90.69 71 ASP A N 1
ATOM 579 C CA . ASP A 1 71 ? -9.499 -9.034 18.123 1.00 90.69 71 ASP A CA 1
ATOM 580 C C . ASP A 1 71 ? -10.157 -9.399 16.785 1.00 90.69 71 ASP A C 1
ATOM 582 O O . ASP A 1 71 ? -9.478 -9.549 15.766 1.00 90.69 71 ASP A O 1
ATOM 586 N N . GLU A 1 72 ? -11.490 -9.467 16.764 1.00 90.31 72 GLU A N 1
ATOM 587 C CA . GLU A 1 72 ? -12.267 -9.734 15.549 1.00 90.31 72 GLU A CA 1
ATOM 588 C C . GLU A 1 72 ? -12.130 -8.598 14.534 1.00 90.31 72 GLU A C 1
ATOM 590 O O . GLU A 1 72 ? -11.859 -8.836 13.353 1.00 90.31 72 GLU A O 1
ATOM 595 N N . GLN A 1 73 ? -12.263 -7.354 14.998 1.00 89.31 73 GLN A N 1
ATOM 596 C CA . GLN A 1 73 ? -12.164 -6.181 14.136 1.00 89.31 73 GLN A CA 1
ATOM 597 C C . GLN A 1 73 ? -10.746 -5.999 13.598 1.00 89.31 73 GLN A C 1
ATOM 599 O O . GLN A 1 73 ? -10.589 -5.623 12.441 1.00 89.31 73 GLN A O 1
ATOM 604 N N . LEU A 1 74 ? -9.706 -6.294 14.385 1.00 90.00 74 LEU A N 1
ATOM 605 C CA . LEU A 1 74 ? -8.315 -6.242 13.931 1.00 90.00 74 LEU A CA 1
ATOM 606 C C . LEU A 1 74 ? -8.039 -7.317 12.876 1.00 90.00 74 LEU A C 1
ATOM 608 O O . LEU A 1 74 ? -7.424 -7.014 11.854 1.00 90.00 74 LEU A O 1
ATOM 612 N N . ALA A 1 75 ? -8.521 -8.545 13.082 1.00 91.25 75 ALA A N 1
ATOM 613 C CA . ALA A 1 75 ? -8.388 -9.613 12.094 1.00 91.25 75 ALA A CA 1
ATOM 614 C C . ALA A 1 75 ? -9.092 -9.243 10.778 1.00 91.25 75 ALA A C 1
ATOM 616 O O . ALA A 1 75 ? -8.473 -9.292 9.714 1.00 91.25 75 ALA A O 1
ATOM 617 N N . ALA A 1 76 ? -10.346 -8.785 10.845 1.00 89.44 76 ALA A N 1
ATOM 618 C CA . ALA A 1 76 ? -11.081 -8.300 9.679 1.00 89.44 76 ALA A CA 1
ATOM 619 C C . ALA A 1 76 ? -10.383 -7.094 9.024 1.00 89.44 76 ALA A C 1
ATOM 621 O O . ALA A 1 76 ? -10.298 -7.010 7.792 1.00 89.44 76 ALA A O 1
ATOM 622 N N . TYR A 1 77 ? -9.839 -6.177 9.836 1.00 88.50 77 TYR A N 1
ATOM 623 C CA . TYR A 1 77 ? -9.050 -5.029 9.395 1.00 88.50 77 TYR A CA 1
ATOM 624 C C . TYR A 1 77 ? -7.857 -5.471 8.540 1.00 88.50 77 TYR A C 1
ATOM 626 O O . TYR A 1 77 ? -7.774 -5.110 7.365 1.00 88.50 77 TYR A O 1
ATOM 634 N N . CYS A 1 78 ? -7.003 -6.328 9.089 1.00 88.62 78 CYS A N 1
ATOM 635 C CA . CYS A 1 78 ? -5.810 -6.824 8.415 1.00 88.62 78 CYS A CA 1
ATOM 636 C C . CYS A 1 78 ? -6.119 -7.665 7.171 1.00 88.62 78 CYS A C 1
ATOM 638 O O . CYS A 1 78 ? -5.463 -7.467 6.150 1.00 88.62 78 CYS A O 1
ATOM 640 N N . THR A 1 79 ? -7.110 -8.563 7.222 1.00 90.94 79 THR A N 1
ATOM 641 C CA . THR A 1 79 ? -7.463 -9.412 6.071 1.00 90.94 79 THR A CA 1
ATOM 642 C C . THR A 1 79 ? -7.823 -8.562 4.861 1.00 90.94 79 THR A C 1
ATOM 644 O O . THR A 1 79 ? -7.197 -8.692 3.812 1.00 90.94 79 THR A O 1
ATOM 647 N N . ASN A 1 80 ? -8.739 -7.606 5.017 1.00 88.81 80 ASN A N 1
ATOM 648 C CA . ASN A 1 80 ? -9.117 -6.791 3.866 1.00 88.81 80 ASN A CA 1
ATOM 649 C C . ASN A 1 80 ? -8.027 -5.793 3.441 1.00 88.81 80 ASN A C 1
ATOM 651 O O . ASN A 1 80 ? -7.989 -5.424 2.273 1.00 88.81 80 ASN A O 1
ATOM 655 N N . ASP A 1 81 ? -7.108 -5.379 4.321 1.00 89.94 81 ASP A N 1
ATOM 656 C CA . ASP A 1 81 ? -5.941 -4.602 3.877 1.00 89.94 81 ASP A CA 1
ATOM 657 C C . ASP A 1 81 ? -5.054 -5.418 2.920 1.00 89.94 81 ASP A C 1
ATOM 659 O O . ASP A 1 81 ? -4.595 -4.907 1.892 1.00 89.94 81 ASP A O 1
ATOM 663 N N . VAL A 1 82 ? -4.853 -6.705 3.224 1.00 91.62 82 VAL A N 1
ATOM 664 C CA . VAL A 1 82 ? -4.139 -7.643 2.347 1.00 91.62 82 VAL A CA 1
ATOM 665 C C . VAL A 1 82 ? -4.905 -7.868 1.044 1.00 91.62 82 VAL A C 1
ATOM 667 O O . VAL A 1 82 ? -4.284 -7.852 -0.021 1.00 91.62 82 VAL A O 1
ATOM 670 N N . ASP A 1 83 ? -6.230 -8.003 1.098 1.00 91.69 83 ASP A N 1
ATOM 671 C CA . ASP A 1 83 ? -7.058 -8.179 -0.100 1.00 91.69 83 ASP A CA 1
ATOM 672 C C . ASP A 1 83 ? -6.978 -6.964 -1.033 1.00 91.69 83 ASP A C 1
ATOM 674 O O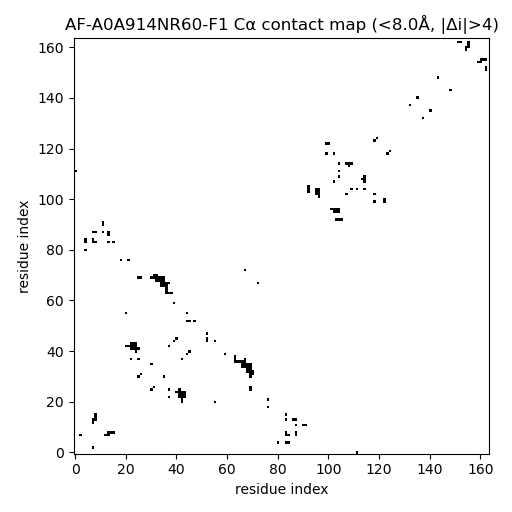 . ASP A 1 83 ? -6.778 -7.132 -2.239 1.00 91.69 83 ASP A O 1
ATOM 678 N N . ILE A 1 84 ? -7.034 -5.738 -0.494 1.00 91.31 84 ILE A N 1
ATOM 679 C CA . ILE A 1 84 ? -6.857 -4.506 -1.280 1.00 91.31 84 ILE A CA 1
ATOM 680 C C . ILE A 1 84 ? -5.465 -4.474 -1.916 1.00 91.31 84 ILE A C 1
ATOM 682 O O . ILE A 1 84 ? -5.343 -4.197 -3.112 1.00 91.31 84 ILE A O 1
ATOM 686 N N . LEU A 1 85 ? -4.407 -4.763 -1.147 1.00 92.12 85 LEU A N 1
ATOM 687 C CA . LEU A 1 85 ? -3.038 -4.785 -1.673 1.00 92.12 85 LEU A CA 1
ATOM 688 C C . LEU A 1 85 ? -2.882 -5.806 -2.799 1.00 92.12 85 LEU A C 1
ATOM 690 O O . LEU A 1 85 ? -2.272 -5.499 -3.825 1.00 92.12 85 LEU A O 1
ATOM 694 N N . MET A 1 86 ? -3.429 -7.006 -2.615 1.00 93.06 86 MET A N 1
ATOM 695 C CA . MET A 1 86 ? -3.375 -8.074 -3.604 1.00 93.06 86 MET A CA 1
ATOM 696 C C . MET A 1 86 ? -4.144 -7.688 -4.869 1.00 93.06 86 MET A C 1
ATOM 698 O O . MET A 1 86 ? -3.591 -7.787 -5.965 1.00 93.06 86 MET A O 1
ATOM 702 N N . ALA A 1 87 ? -5.379 -7.204 -4.734 1.00 93.38 87 ALA A N 1
ATOM 703 C CA . ALA A 1 87 ? -6.209 -6.795 -5.862 1.00 93.38 87 ALA A CA 1
ATOM 704 C C . ALA A 1 87 ? -5.560 -5.649 -6.655 1.00 93.38 87 ALA A C 1
ATOM 706 O O . ALA A 1 87 ? -5.455 -5.727 -7.881 1.00 93.38 87 ALA A O 1
ATOM 707 N N . ALA A 1 88 ? -5.027 -4.639 -5.960 1.00 93.44 88 ALA A N 1
ATOM 708 C CA . ALA A 1 88 ? -4.287 -3.542 -6.576 1.00 93.44 88 ALA A CA 1
ATOM 709 C C . ALA A 1 88 ? -3.028 -4.033 -7.307 1.00 93.44 88 ALA A C 1
ATOM 711 O O . ALA A 1 88 ? -2.737 -3.586 -8.414 1.00 93.44 88 ALA A O 1
ATOM 712 N N . LEU A 1 89 ? -2.278 -4.971 -6.718 1.00 93.19 89 LEU A N 1
ATOM 713 C CA . LEU A 1 89 ? -1.070 -5.521 -7.335 1.00 93.19 89 LEU A CA 1
ATOM 714 C C . LEU A 1 89 ? -1.386 -6.329 -8.600 1.00 93.19 89 LEU A C 1
ATOM 716 O O . LEU A 1 89 ? -0.648 -6.242 -9.583 1.00 93.19 89 LEU A O 1
ATOM 720 N N . VAL A 1 90 ? -2.477 -7.098 -8.587 1.00 93.75 90 VAL A N 1
ATOM 721 C CA . VAL A 1 90 ? -2.960 -7.851 -9.752 1.00 93.75 90 VAL A CA 1
ATOM 722 C C . VAL A 1 90 ? -3.392 -6.899 -10.868 1.00 93.75 90 VAL A C 1
ATOM 724 O O . VAL A 1 90 ? -2.969 -7.090 -12.010 1.00 93.75 90 VAL A O 1
ATOM 727 N N . ALA A 1 91 ? -4.168 -5.859 -10.542 1.00 93.88 91 ALA A N 1
ATOM 728 C CA . ALA A 1 91 ? -4.582 -4.833 -11.499 1.00 93.88 91 ALA A CA 1
ATOM 729 C C . ALA A 1 91 ? -3.367 -4.115 -12.107 1.00 93.88 91 ALA A C 1
ATOM 731 O O . ALA A 1 91 ? -3.204 -4.102 -13.326 1.00 93.88 91 ALA A O 1
ATOM 732 N N . PHE A 1 92 ? -2.445 -3.644 -11.263 1.00 93.88 92 PHE A N 1
ATOM 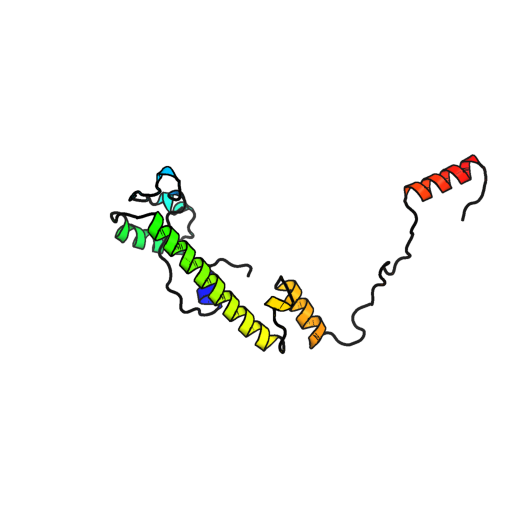733 C CA . PHE A 1 92 ? -1.206 -3.000 -11.696 1.00 93.88 92 PHE A CA 1
ATOM 734 C C . PHE A 1 92 ? -0.366 -3.892 -12.616 1.00 93.88 92 PHE A C 1
ATOM 736 O O . PHE A 1 92 ? 0.115 -3.436 -13.653 1.00 93.88 92 PHE A O 1
ATOM 743 N N . ARG A 1 93 ? -0.184 -5.173 -12.266 1.00 93.62 93 ARG A N 1
ATOM 744 C CA . ARG A 1 93 ? 0.577 -6.114 -13.101 1.00 93.62 93 ARG A CA 1
ATOM 745 C C . ARG A 1 93 ? -0.066 -6.278 -14.475 1.00 93.62 93 ARG A C 1
ATOM 747 O O . ARG A 1 93 ? 0.656 -6.289 -15.469 1.00 93.62 93 ARG A O 1
ATOM 754 N N . LYS A 1 94 ? -1.395 -6.410 -14.529 1.00 94.06 94 LYS A N 1
ATOM 755 C CA . LYS A 1 94 ? -2.144 -6.553 -15.782 1.00 94.06 94 LYS A CA 1
ATOM 756 C C . LYS A 1 94 ? -1.974 -5.320 -16.669 1.00 94.06 94 LYS A C 1
ATOM 758 O O . LYS A 1 94 ? -1.535 -5.458 -17.806 1.00 94.06 94 LYS A O 1
ATOM 763 N N . GLU A 1 95 ? -2.247 -4.133 -16.136 1.00 93.38 95 GLU A N 1
ATOM 764 C CA . GLU A 1 95 ? -2.110 -2.876 -16.883 1.00 93.38 95 GLU A CA 1
ATOM 765 C C . GLU A 1 95 ? -0.674 -2.663 -17.371 1.00 93.38 95 GLU A C 1
ATOM 767 O O . GLU A 1 95 ? -0.441 -2.301 -18.525 1.00 93.38 95 GLU A O 1
ATOM 772 N N . PHE A 1 96 ? 0.316 -2.939 -16.518 1.00 92.75 96 PHE A N 1
ATOM 773 C CA . PHE A 1 96 ? 1.713 -2.774 -16.899 1.00 92.75 96 PHE A CA 1
ATOM 774 C C . PHE A 1 96 ? 2.122 -3.753 -18.002 1.00 92.75 96 PHE A C 1
ATOM 776 O O . PHE A 1 96 ? 2.826 -3.355 -18.926 1.00 92.75 96 PHE A O 1
ATOM 783 N N . LEU A 1 97 ? 1.684 -5.013 -17.947 1.00 93.25 97 LEU A N 1
ATOM 784 C CA . LEU A 1 97 ? 1.943 -5.999 -19.004 1.00 93.25 97 LEU A CA 1
ATOM 785 C C . LEU A 1 97 ? 1.402 -5.536 -20.362 1.00 93.25 97 LEU A C 1
ATOM 787 O O . LEU A 1 97 ? 2.105 -5.661 -21.368 1.00 93.25 97 LEU A O 1
ATOM 791 N N . GLU A 1 98 ? 0.191 -4.977 -20.375 1.00 92.75 98 GLU A N 1
ATOM 792 C CA . GLU A 1 98 ? -0.463 -4.450 -21.578 1.00 92.75 98 GLU A CA 1
ATOM 793 C C . GLU A 1 98 ? 0.300 -3.250 -22.159 1.00 92.75 98 GLU A C 1
ATOM 795 O O . GLU A 1 98 ? 0.602 -3.227 -23.350 1.00 92.75 98 GLU A O 1
ATOM 800 N N . VAL A 1 99 ? 0.689 -2.284 -21.321 1.00 91.19 99 VAL A N 1
ATOM 801 C CA . VAL A 1 99 ? 1.427 -1.082 -21.760 1.00 91.19 99 VAL A CA 1
ATOM 802 C C . VAL A 1 99 ? 2.861 -1.406 -22.182 1.00 91.19 99 VAL A C 1
ATOM 804 O O . VAL A 1 99 ? 3.439 -0.742 -23.045 1.00 91.19 99 VAL A O 1
ATOM 807 N N . SER A 1 100 ? 3.475 -2.408 -21.556 1.00 89.12 100 SER A N 1
ATOM 808 C CA . SER A 1 100 ? 4.913 -2.638 -21.669 1.00 89.12 100 SER A CA 1
ATOM 809 C C . SER A 1 100 ? 5.346 -3.594 -22.781 1.00 89.12 100 SER A C 1
ATOM 811 O O . SER A 1 100 ? 6.543 -3.883 -22.879 1.00 89.12 100 SER A O 1
ATOM 813 N N . ASN A 1 101 ? 4.409 -4.041 -23.623 1.00 86.69 101 ASN A N 1
ATOM 814 C CA . ASN A 1 101 ? 4.602 -5.089 -24.630 1.00 86.69 101 ASN A CA 1
ATOM 815 C C . ASN A 1 101 ? 5.114 -6.409 -24.024 1.00 86.69 101 ASN A C 1
ATOM 817 O O . ASN A 1 101 ? 6.021 -7.042 -24.564 1.00 86.69 101 ASN A O 1
ATOM 821 N N . GLY A 1 102 ? 4.525 -6.833 -22.900 1.00 86.56 102 GLY A N 1
ATOM 822 C CA . GLY A 1 102 ? 4.793 -8.143 -22.299 1.00 86.56 102 GLY A CA 1
ATOM 823 C C . GLY A 1 102 ? 5.901 -8.176 -21.243 1.00 86.56 102 GLY A C 1
ATOM 824 O O . GLY A 1 102 ? 6.342 -9.266 -20.882 1.00 86.56 102 GLY A O 1
ATOM 825 N N . LEU A 1 103 ? 6.336 -7.022 -20.724 1.00 88.62 103 LEU A N 1
ATOM 826 C CA . LEU A 1 103 ? 7.269 -6.965 -19.598 1.00 88.62 103 LEU A CA 1
ATOM 827 C C . LEU A 1 103 ? 6.513 -7.225 -18.293 1.00 88.62 103 LEU A C 1
ATOM 829 O O . LEU A 1 103 ? 5.667 -6.433 -17.869 1.00 88.62 103 LEU A O 1
ATOM 833 N N . ASP A 1 104 ? 6.836 -8.327 -17.622 1.00 91.31 104 ASP A N 1
ATOM 834 C CA . ASP A 1 104 ? 6.211 -8.646 -16.341 1.00 91.31 104 ASP A CA 1
ATOM 835 C C . ASP A 1 104 ? 6.903 -7.894 -15.207 1.00 91.31 104 ASP A C 1
ATOM 837 O O . ASP A 1 104 ? 7.983 -8.278 -14.742 1.00 91.31 104 ASP A O 1
ATOM 841 N N . VAL A 1 105 ? 6.255 -6.824 -14.739 1.00 89.31 105 VAL A N 1
ATOM 842 C CA . VAL A 1 105 ? 6.790 -5.954 -13.689 1.00 89.31 105 VAL A CA 1
ATOM 843 C C . VAL A 1 105 ? 7.205 -6.728 -12.441 1.00 89.31 105 VAL A C 1
ATOM 845 O O . VAL A 1 105 ? 8.253 -6.415 -11.895 1.00 89.31 105 VAL A O 1
ATOM 848 N N . LEU A 1 106 ? 6.473 -7.770 -12.026 1.00 89.44 106 LEU A N 1
ATOM 849 C CA . LEU A 1 106 ? 6.776 -8.496 -10.783 1.00 89.44 106 LEU A CA 1
ATOM 850 C C . LEU A 1 106 ? 7.952 -9.464 -10.917 1.00 89.44 106 LEU A C 1
ATOM 852 O O . LEU A 1 106 ? 8.618 -9.769 -9.930 1.00 89.44 106 LEU A O 1
ATOM 856 N N . ARG A 1 107 ? 8.204 -9.967 -12.128 1.00 88.75 107 ARG A N 1
ATOM 857 C CA . ARG A 1 107 ? 9.312 -10.893 -12.394 1.00 88.75 107 ARG A CA 1
ATOM 858 C C . ARG A 1 107 ? 10.607 -10.151 -12.688 1.00 88.75 107 ARG A C 1
ATOM 860 O O . ARG A 1 107 ? 11.693 -10.632 -12.378 1.00 88.75 107 ARG A O 1
ATOM 867 N N . GLU A 1 108 ? 10.496 -9.010 -13.351 1.00 85.88 108 GLU A N 1
ATOM 868 C CA . GLU A 1 108 ? 11.631 -8.353 -13.982 1.00 85.88 108 GLU A CA 1
ATOM 869 C C . GLU A 1 108 ? 12.144 -7.136 -13.217 1.00 85.88 108 GLU A C 1
ATOM 871 O O . GLU A 1 108 ? 13.215 -6.622 -13.554 1.00 85.88 108 GLU A O 1
ATOM 876 N N . SER A 1 109 ? 11.395 -6.627 -12.236 1.00 87.94 109 SER A N 1
ATOM 877 C CA . SER A 1 109 ? 11.739 -5.404 -11.512 1.00 87.94 109 SER A CA 1
ATOM 878 C C . SER A 1 109 ? 11.105 -5.354 -10.121 1.00 87.94 109 SER A C 1
ATOM 880 O O . SER A 1 109 ? 9.920 -5.579 -9.942 1.00 87.94 109 SER A O 1
ATOM 882 N N . MET A 1 110 ? 11.881 -4.972 -9.107 1.00 86.69 110 MET A N 1
ATOM 883 C CA . MET A 1 110 ? 11.345 -4.810 -7.745 1.00 86.69 110 MET A CA 1
ATOM 884 C C . MET A 1 110 ? 10.674 -3.449 -7.520 1.00 86.69 110 MET A C 1
ATOM 886 O O . MET A 1 110 ? 9.910 -3.273 -6.574 1.00 86.69 110 MET A O 1
ATOM 890 N N . THR A 1 111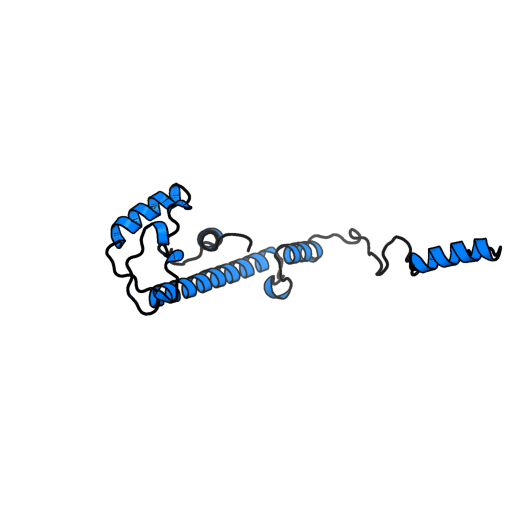 ? 10.982 -2.457 -8.361 1.00 90.19 111 THR A N 1
ATOM 891 C CA . THR A 1 111 ? 10.498 -1.080 -8.216 1.00 90.19 111 THR A CA 1
ATOM 892 C C . THR A 1 111 ? 9.931 -0.557 -9.529 1.00 90.19 111 THR A C 1
ATOM 894 O O . THR A 1 111 ? 10.390 -0.927 -10.610 1.00 90.19 111 THR A O 1
ATOM 897 N N . ILE A 1 112 ? 8.969 0.367 -9.433 1.00 90.56 112 ILE A N 1
ATOM 898 C CA . ILE A 1 112 ? 8.352 1.023 -10.597 1.00 90.56 112 ILE A CA 1
ATOM 899 C C . ILE A 1 112 ? 9.417 1.734 -11.443 1.00 90.56 112 ILE A C 1
ATOM 901 O O . ILE A 1 112 ? 9.420 1.609 -12.660 1.00 90.56 112 ILE A O 1
ATOM 905 N N . ALA A 1 113 ? 10.375 2.420 -10.809 1.00 91.88 113 ALA A N 1
ATOM 906 C CA . ALA A 1 113 ? 11.458 3.096 -11.522 1.00 91.88 113 ALA A CA 1
ATOM 907 C C . ALA A 1 113 ? 12.318 2.117 -12.343 1.00 91.88 113 ALA A C 1
ATOM 909 O O . ALA A 1 113 ? 12.641 2.397 -13.497 1.00 91.88 113 ALA A O 1
ATOM 910 N N . SER A 1 114 ? 12.651 0.953 -11.770 1.00 91.25 114 SER A N 1
ATOM 911 C CA . SER A 1 114 ? 13.393 -0.096 -12.476 1.00 91.25 114 SER A CA 1
ATOM 912 C C . SER A 1 114 ? 12.594 -0.644 -13.664 1.00 91.25 114 SER A C 1
ATOM 914 O O . SER A 1 114 ? 13.138 -0.745 -14.766 1.00 91.25 114 SER A O 1
ATOM 916 N N . ALA A 1 115 ? 11.292 -0.882 -13.472 1.00 91.81 115 ALA A N 1
ATOM 917 C CA . ALA A 1 115 ? 10.391 -1.371 -14.512 1.00 91.81 115 ALA A CA 1
ATOM 918 C C . ALA A 1 115 ? 10.258 -0.378 -15.673 1.00 91.81 115 ALA A C 1
ATOM 920 O O . ALA A 1 115 ? 10.447 -0.752 -16.829 1.00 91.81 115 ALA A O 1
ATOM 921 N N . CYS A 1 116 ? 10.026 0.904 -15.376 1.00 91.94 116 CYS A N 1
ATOM 922 C CA . CYS A 1 116 ? 9.950 1.966 -16.380 1.00 91.94 116 CYS A CA 1
ATOM 923 C C . CYS A 1 116 ? 11.270 2.118 -17.144 1.00 91.94 116 CYS A C 1
ATOM 925 O O . CYS A 1 116 ? 11.268 2.216 -18.369 1.00 91.94 116 CYS A O 1
ATOM 927 N N . MET A 1 117 ? 12.409 2.082 -16.445 1.00 91.81 117 MET A N 1
ATOM 928 C CA . MET A 1 117 ? 13.726 2.147 -17.082 1.00 91.81 117 MET A CA 1
ATOM 929 C C . MET A 1 117 ? 13.983 0.932 -17.980 1.00 91.81 117 MET A C 1
ATOM 931 O O . MET A 1 117 ? 14.595 1.048 -19.042 1.00 91.81 117 MET A O 1
ATOM 935 N N . LYS A 1 118 ? 13.532 -0.259 -17.578 1.00 90.38 118 LYS A N 1
ATOM 936 C CA . LYS A 1 118 ? 13.642 -1.462 -18.406 1.00 90.38 118 LYS A CA 1
ATOM 937 C C . LYS A 1 118 ? 12.737 -1.376 -19.635 1.00 90.38 118 LYS A C 1
ATOM 939 O O . LYS A 1 118 ? 13.230 -1.582 -20.740 1.00 90.38 118 LYS A O 1
ATOM 944 N N . HIS A 1 119 ? 11.476 -0.985 -19.461 1.00 92.38 119 HIS A N 1
ATOM 945 C CA . HIS A 1 119 ? 10.536 -0.755 -20.557 1.00 92.38 119 HIS A CA 1
ATOM 946 C C . HIS A 1 119 ? 11.081 0.265 -21.569 1.00 92.38 119 HIS A C 1
ATOM 948 O O . HIS A 1 119 ? 11.090 -0.003 -22.769 1.00 92.38 119 HIS A O 1
ATOM 954 N N . PHE A 1 120 ? 11.617 1.393 -21.091 1.00 91.69 120 PHE A N 1
ATOM 955 C CA . PHE A 1 120 ? 12.256 2.400 -21.936 1.00 91.69 120 PHE A CA 1
ATOM 956 C C . PHE A 1 120 ? 13.428 1.820 -22.735 1.00 91.69 120 PHE A C 1
ATOM 958 O O . PHE A 1 120 ? 13.474 1.966 -23.955 1.00 91.69 120 PHE A O 1
ATOM 965 N N . ARG A 1 121 ? 14.348 1.111 -22.069 1.00 88.75 121 ARG A N 1
ATOM 966 C CA . ARG A 1 121 ? 15.522 0.515 -22.723 1.00 88.75 121 ARG A CA 1
ATOM 967 C C . ARG A 1 121 ? 15.171 -0.559 -23.753 1.00 88.75 121 ARG A C 1
ATOM 969 O O . ARG A 1 121 ? 15.897 -0.681 -24.729 1.00 88.75 121 ARG A O 1
ATOM 976 N N . MET A 1 122 ? 14.107 -1.331 -23.533 1.00 86.38 122 MET A N 1
ATOM 977 C CA . MET A 1 122 ? 13.724 -2.421 -24.439 1.00 86.38 122 MET A CA 1
ATOM 978 C C . MET A 1 122 ? 12.893 -1.943 -25.630 1.00 86.38 122 MET A C 1
ATOM 980 O O . MET A 1 122 ? 13.105 -2.421 -26.738 1.00 86.38 122 MET A O 1
ATOM 984 N N . ASN A 1 123 ? 11.962 -1.011 -25.411 1.00 87.19 123 ASN A N 1
ATOM 985 C CA . ASN A 1 123 ? 10.957 -0.669 -26.421 1.00 87.19 123 ASN A CA 1
ATOM 986 C C . ASN A 1 123 ? 11.174 0.693 -27.090 1.00 87.19 123 ASN A C 1
ATOM 988 O O . ASN A 1 123 ? 10.686 0.902 -28.196 1.00 87.19 123 ASN A O 1
ATOM 992 N N . HIS A 1 124 ? 11.885 1.623 -26.442 1.00 89.50 124 HIS A N 1
ATOM 993 C CA . HIS A 1 124 ? 11.961 3.022 -26.893 1.00 89.50 124 HIS A CA 1
ATOM 994 C C . HIS A 1 124 ? 13.387 3.514 -27.155 1.00 89.50 124 HIS A C 1
ATOM 996 O O . HIS A 1 124 ? 13.588 4.436 -27.949 1.00 89.50 124 HIS A O 1
ATOM 1002 N N . LEU A 1 125 ? 14.391 2.927 -26.501 1.00 90.44 125 LEU A N 1
ATOM 1003 C CA . LEU A 1 125 ? 15.778 3.349 -26.652 1.00 90.44 125 LEU A CA 1
ATOM 1004 C C . LEU A 1 125 ? 16.327 2.939 -28.023 1.00 90.44 125 LEU A C 1
ATOM 1006 O O . LEU A 1 125 ? 16.456 1.760 -28.346 1.00 90.44 125 LEU A O 1
ATOM 1010 N N . LYS A 1 126 ? 16.702 3.940 -28.821 1.00 88.94 126 LYS A N 1
ATOM 1011 C CA . LYS A 1 126 ? 17.310 3.730 -30.135 1.00 88.94 126 LYS A CA 1
ATOM 1012 C C . LYS A 1 126 ? 18.729 3.152 -30.008 1.00 88.94 126 LYS A C 1
ATOM 1014 O O . LYS A 1 126 ? 19.435 3.470 -29.044 1.00 88.94 126 LYS A O 1
ATOM 1019 N N . PRO A 1 127 ? 19.196 2.379 -31.005 1.00 84.44 127 PRO A N 1
ATOM 1020 C CA . PRO A 1 127 ? 20.582 1.925 -31.062 1.00 84.44 127 PRO A CA 1
ATOM 1021 C C . PRO A 1 127 ? 21.579 3.085 -30.903 1.00 84.44 127 PRO A C 1
ATOM 1023 O O . PRO A 1 127 ? 21.317 4.207 -31.341 1.00 84.44 127 PRO A O 1
ATOM 1026 N N . HIS A 1 128 ? 22.723 2.807 -30.273 1.00 82.12 128 HIS A N 1
ATOM 1027 C CA . HIS A 1 128 ? 23.854 3.737 -30.111 1.00 82.12 128 HIS A CA 1
ATOM 1028 C C . HIS A 1 128 ? 23.578 5.031 -29.318 1.00 82.12 128 HIS A C 1
ATOM 1030 O O . HIS A 1 128 ? 24.351 5.977 -29.418 1.00 82.12 128 HIS A O 1
ATOM 1036 N N . HIS A 1 129 ? 22.511 5.087 -28.513 1.00 81.25 129 HIS A N 1
ATOM 1037 C CA . HIS A 1 129 ? 22.199 6.264 -27.683 1.00 81.25 129 HIS A CA 1
ATOM 1038 C C . HIS A 1 129 ? 22.727 6.187 -26.243 1.00 81.25 129 HIS A C 1
ATOM 1040 O O . HIS A 1 129 ? 22.778 7.204 -25.558 1.00 81.25 129 HIS A O 1
ATOM 1046 N N . VAL A 1 130 ? 23.121 5.002 -25.771 1.00 77.75 130 VAL A N 1
ATOM 1047 C CA . VAL A 1 130 ? 23.754 4.831 -24.457 1.00 77.75 130 VAL A CA 1
ATOM 1048 C C . VAL A 1 130 ? 25.224 4.513 -24.671 1.00 77.75 130 VAL A C 1
ATOM 1050 O O . VAL A 1 130 ? 25.560 3.539 -25.344 1.00 77.75 130 VAL A O 1
ATOM 1053 N N . GLY A 1 131 ? 26.095 5.341 -24.094 1.00 75.44 131 GLY A N 1
ATOM 1054 C CA . GLY A 1 131 ? 27.518 5.044 -24.023 1.00 75.44 131 GLY A CA 1
ATOM 1055 C C . GLY A 1 131 ? 27.742 3.767 -23.215 1.00 75.44 131 GLY A C 1
ATOM 1056 O O . GLY A 1 131 ? 27.240 3.634 -22.099 1.00 75.44 131 GLY A O 1
ATOM 1057 N N . ILE A 1 132 ? 28.481 2.812 -23.782 1.00 72.12 132 ILE A N 1
ATOM 1058 C CA . ILE A 1 132 ? 28.929 1.625 -23.048 1.00 72.12 132 ILE A CA 1
ATOM 1059 C C . ILE A 1 132 ? 30.022 2.082 -22.093 1.00 72.12 132 ILE A C 1
ATOM 1061 O O . ILE A 1 132 ? 31.136 2.365 -22.537 1.00 72.12 132 ILE A O 1
ATOM 1065 N N . VAL A 1 133 ? 29.693 2.203 -20.810 1.00 73.31 133 VAL A N 1
ATOM 1066 C CA . VAL A 1 133 ? 30.686 2.495 -19.776 1.00 73.31 133 VAL A CA 1
ATOM 1067 C C . VAL A 1 133 ? 31.475 1.205 -19.533 1.00 73.31 133 VAL A C 1
ATOM 1069 O O . VAL A 1 133 ? 30.864 0.197 -19.166 1.00 73.31 133 VAL A O 1
ATOM 1072 N N . PRO A 1 134 ? 32.802 1.185 -19.755 1.00 70.69 134 PRO A N 1
ATOM 1073 C CA . PRO A 1 134 ? 33.635 0.051 -19.370 1.00 70.69 134 PRO A CA 1
ATOM 1074 C C . PRO A 1 134 ? 33.518 -0.200 -17.862 1.00 70.69 134 PRO A C 1
ATOM 1076 O O . PRO A 1 134 ? 33.251 0.728 -17.104 1.00 70.69 134 PRO A O 1
ATOM 1079 N N . GLU A 1 135 ? 33.805 -1.418 -17.397 1.00 62.16 135 GLU A N 1
ATOM 1080 C CA . GLU A 1 135 ? 33.790 -1.767 -15.961 1.00 62.16 135 GLU A CA 1
ATOM 1081 C C . GLU A 1 135 ? 34.639 -0.811 -15.094 1.00 62.16 135 GLU A C 1
ATOM 1083 O O . GLU A 1 135 ? 34.389 -0.650 -13.904 1.00 62.16 135 GLU A O 1
ATOM 1088 N N . LYS A 1 136 ? 35.606 -0.118 -15.707 1.00 68.00 136 LYS A N 1
ATOM 1089 C CA . LYS A 1 136 ? 36.491 0.852 -15.057 1.00 68.00 136 LYS A CA 1
ATOM 1090 C C . LYS A 1 136 ? 36.216 2.324 -15.401 1.00 68.00 136 LYS A C 1
ATOM 1092 O O . LYS A 1 136 ? 37.068 3.163 -15.140 1.00 68.00 136 LYS A O 1
ATOM 1097 N N . GLY A 1 137 ? 35.056 2.645 -15.972 1.00 71.38 137 GLY A N 1
ATOM 1098 C CA . GLY A 1 137 ? 34.717 4.010 -16.389 1.00 71.38 137 GLY A CA 1
ATOM 1099 C C . GLY A 1 137 ? 35.415 4.460 -17.680 1.00 71.38 137 GLY A C 1
ATOM 1100 O O . GLY A 1 137 ? 36.114 3.684 -18.330 1.00 71.38 137 GLY A O 1
ATOM 1101 N N . TYR A 1 138 ? 35.168 5.714 -18.078 1.00 68.31 138 TYR A N 1
ATOM 1102 C CA . TYR A 1 138 ? 35.840 6.367 -19.216 1.00 68.31 138 TYR A CA 1
ATOM 1103 C C . TYR A 1 138 ? 37.109 7.116 -18.811 1.00 68.31 138 TYR A C 1
ATOM 1105 O O . TYR A 1 138 ? 38.006 7.288 -19.633 1.00 68.31 138 TYR A O 1
ATOM 1113 N N . ASP A 1 139 ? 37.180 7.536 -17.550 1.00 65.75 139 ASP A N 1
ATOM 1114 C CA . ASP A 1 139 ? 38.365 8.144 -16.973 1.00 65.75 139 ASP A CA 1
ATOM 1115 C C . ASP A 1 139 ? 39.262 7.035 -16.435 1.00 65.75 139 ASP A C 1
ATOM 1117 O O . ASP A 1 139 ? 38.821 6.149 -15.706 1.00 65.75 139 ASP A O 1
ATOM 1121 N N . ASN A 1 140 ? 40.513 7.058 -16.879 1.00 55.97 140 ASN A N 1
ATOM 1122 C CA . ASN A 1 140 ? 41.521 6.030 -16.670 1.00 55.97 140 ASN A CA 1
ATOM 1123 C C . ASN A 1 140 ? 41.495 5.405 -15.269 1.00 55.97 140 ASN A C 1
ATOM 1125 O O . ASN A 1 140 ? 41.541 6.086 -14.247 1.00 55.97 140 ASN A O 1
ATOM 1129 N N . ALA A 1 141 ? 41.491 4.076 -15.256 1.00 59.66 141 ALA A N 1
ATOM 1130 C CA . ALA A 1 141 ? 41.625 3.257 -14.071 1.00 59.66 141 ALA A CA 1
ATOM 1131 C C . ALA A 1 141 ? 43.002 3.428 -13.416 1.00 59.66 141 ALA A C 1
ATOM 1133 O O . ALA A 1 141 ? 43.897 2.601 -13.616 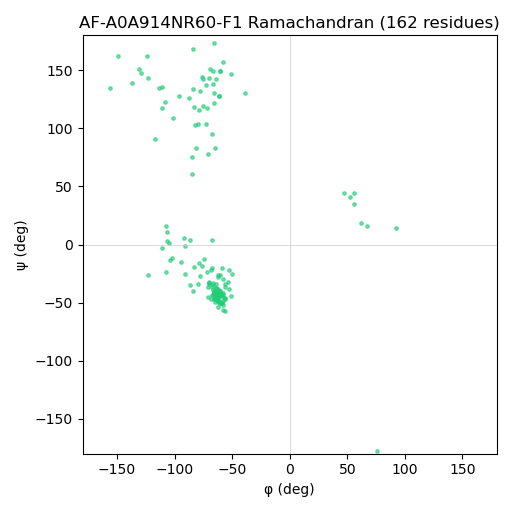1.00 59.66 141 ALA A O 1
ATOM 1134 N N . ASP A 1 142 ? 43.176 4.466 -12.605 1.00 60.47 142 ASP A N 1
ATOM 1135 C CA . ASP A 1 142 ? 44.263 4.484 -11.638 1.00 60.47 142 ASP A CA 1
ATOM 1136 C C . ASP A 1 142 ? 43.974 3.414 -10.580 1.00 60.47 142 ASP A C 1
ATOM 1138 O O . ASP A 1 142 ? 43.266 3.615 -9.598 1.00 60.47 142 ASP A O 1
ATOM 1142 N N . ASN A 1 143 ? 44.558 2.233 -10.784 1.00 65.75 143 ASN A N 1
ATOM 1143 C CA . ASN A 1 143 ? 44.579 1.139 -9.810 1.00 65.75 143 ASN A CA 1
ATOM 1144 C C . ASN A 1 143 ? 45.435 1.475 -8.566 1.00 65.75 143 ASN A C 1
ATOM 1146 O O . ASN A 1 143 ? 45.665 0.608 -7.720 1.00 65.75 143 ASN A O 1
ATOM 1150 N N . GLN A 1 144 ? 45.981 2.690 -8.470 1.00 72.50 144 GLN A N 1
ATOM 1151 C CA . GLN A 1 144 ? 46.900 3.079 -7.410 1.00 72.50 144 GLN A CA 1
ATOM 1152 C C . GLN A 1 144 ? 46.154 3.788 -6.285 1.00 72.50 144 GLN A C 1
ATOM 1154 O O . GLN A 1 144 ? 45.435 4.762 -6.494 1.00 72.50 144 GLN A O 1
ATOM 1159 N N . SER A 1 145 ? 46.346 3.311 -5.057 1.00 81.00 145 SER A N 1
ATOM 1160 C CA . SER A 1 145 ? 45.780 3.981 -3.892 1.00 81.00 145 SER A CA 1
ATOM 1161 C C . SER A 1 145 ? 46.441 5.349 -3.683 1.00 81.00 145 SER A C 1
ATOM 1163 O O . SER A 1 145 ? 47.634 5.532 -3.935 1.00 81.00 145 SER A O 1
ATOM 1165 N N . LEU A 1 146 ? 45.690 6.308 -3.134 1.00 79.06 146 LEU A N 1
ATOM 1166 C CA . LEU A 1 146 ? 46.219 7.628 -2.766 1.00 79.06 146 LEU A CA 1
ATOM 1167 C C . LEU A 1 146 ? 47.447 7.525 -1.842 1.00 79.06 146 LEU A C 1
ATOM 1169 O O . LEU A 1 146 ? 48.354 8.354 -1.904 1.00 79.06 146 LEU A O 1
ATOM 1173 N N . LEU A 1 147 ? 47.483 6.496 -0.991 1.00 87.31 147 LEU A N 1
ATOM 1174 C CA . LEU A 1 147 ? 48.610 6.216 -0.108 1.00 87.31 147 LEU A CA 1
ATOM 1175 C C . LEU A 1 147 ? 49.860 5.797 -0.895 1.00 87.31 147 LEU A C 1
ATOM 1177 O O . LEU A 1 147 ? 50.944 6.298 -0.605 1.00 87.31 147 LEU A O 1
ATOM 1181 N N . ALA A 1 148 ? 49.707 4.934 -1.905 1.00 85.06 148 ALA A N 1
ATOM 1182 C CA . ALA A 1 148 ? 50.807 4.508 -2.768 1.00 85.06 148 ALA A CA 1
ATOM 1183 C C . ALA A 1 148 ? 51.391 5.693 -3.553 1.00 85.06 148 ALA A C 1
ATOM 1185 O O . ALA A 1 148 ? 52.605 5.890 -3.546 1.00 85.06 148 ALA A O 1
ATOM 1186 N N . LEU A 1 149 ? 50.536 6.549 -4.122 1.00 86.12 149 LEU A N 1
ATOM 1187 C CA . LEU A 1 149 ? 50.966 7.761 -4.831 1.00 86.12 149 LEU A CA 1
ATOM 1188 C C . LEU A 1 149 ? 51.736 8.725 -3.913 1.00 86.12 149 LEU A C 1
ATOM 1190 O O . LEU A 1 149 ? 52.783 9.256 -4.288 1.00 86.12 149 LEU A O 1
ATOM 1194 N N . ARG A 1 150 ? 51.258 8.924 -2.677 1.00 90.06 150 ARG A N 1
ATOM 1195 C CA . ARG A 1 150 ? 51.946 9.762 -1.678 1.00 90.06 150 ARG A CA 1
ATOM 1196 C C . ARG A 1 150 ? 53.289 9.175 -1.253 1.00 90.06 150 ARG A C 1
ATOM 1198 O O . ARG A 1 150 ? 54.252 9.926 -1.115 1.00 90.06 150 ARG A O 1
ATOM 1205 N N . PHE A 1 151 ? 53.363 7.859 -1.067 1.00 91.56 151 PHE A N 1
ATOM 1206 C CA . PHE A 1 151 ? 54.611 7.175 -0.737 1.00 91.56 151 PHE A CA 1
ATOM 1207 C C . PHE A 1 151 ? 55.641 7.304 -1.863 1.00 91.56 151 PHE A C 1
ATOM 1209 O O . PHE A 1 151 ? 56.776 7.684 -1.592 1.00 91.56 151 PHE A O 1
ATOM 1216 N N . LEU A 1 152 ? 55.250 7.048 -3.117 1.00 90.44 152 LEU A N 1
ATOM 1217 C CA . LEU A 1 152 ? 56.148 7.161 -4.271 1.00 90.44 152 LEU A CA 1
ATOM 1218 C C . LEU A 1 152 ? 56.681 8.589 -4.427 1.00 90.44 152 LEU A C 1
ATOM 1220 O O . LEU A 1 152 ? 57.876 8.772 -4.658 1.00 90.44 152 LEU A O 1
ATOM 1224 N N . LYS A 1 153 ? 55.834 9.601 -4.201 1.00 90.31 153 LYS A N 1
ATOM 1225 C CA . LYS A 1 153 ? 56.263 11.004 -4.197 1.00 90.31 153 LYS A CA 1
ATOM 1226 C C . LYS A 1 153 ? 57.295 11.292 -3.103 1.00 90.31 153 LYS A C 1
ATOM 1228 O O . LYS A 1 153 ? 58.365 11.816 -3.399 1.00 90.31 153 LYS A O 1
ATOM 1233 N N . TRP A 1 154 ? 57.016 10.894 -1.861 1.00 93.06 154 TRP A N 1
ATOM 1234 C CA . TRP A 1 154 ? 57.968 11.043 -0.754 1.00 93.06 154 TRP A CA 1
ATOM 1235 C C . TRP A 1 154 ? 59.289 10.303 -1.021 1.00 93.06 154 TRP A C 1
ATOM 1237 O O . TRP A 1 154 ? 60.369 10.837 -0.770 1.00 93.06 154 TRP A O 1
ATOM 1247 N N . TYR A 1 155 ? 59.221 9.083 -1.556 1.00 93.19 155 TYR A N 1
ATOM 1248 C CA . TYR A 1 155 ? 60.394 8.262 -1.841 1.00 93.19 155 TYR A CA 1
ATOM 1249 C C . TYR A 1 155 ? 61.269 8.879 -2.938 1.00 93.19 155 TYR A C 1
ATOM 1251 O O . TYR A 1 155 ? 62.496 8.871 -2.812 1.00 93.19 155 TYR A O 1
ATOM 1259 N N . SER A 1 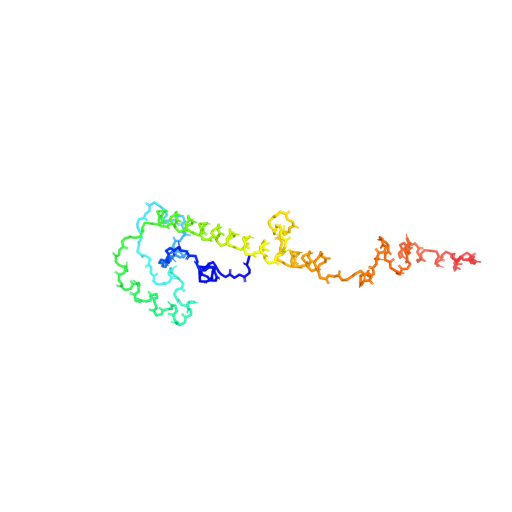156 ? 60.643 9.433 -3.982 1.00 94.19 156 SER A N 1
ATOM 1260 C CA . SER A 1 156 ? 61.314 10.167 -5.059 1.00 94.19 156 SER A CA 1
ATOM 1261 C C . SER A 1 156 ? 62.108 11.355 -4.513 1.00 94.19 156 SER A C 1
ATOM 1263 O O . SER A 1 156 ? 63.299 11.479 -4.801 1.00 94.19 156 SER A O 1
ATOM 1265 N N . GLU A 1 157 ? 61.490 12.166 -3.650 1.00 93.38 157 GLU A N 1
ATOM 1266 C CA . GLU A 1 157 ? 62.130 13.321 -3.008 1.00 93.38 157 GLU A CA 1
ATOM 1267 C C . GLU A 1 157 ? 63.267 12.896 -2.066 1.00 93.38 157 GLU A C 1
ATOM 1269 O O . GLU A 1 157 ? 64.342 13.496 -2.067 1.00 93.38 157 GLU A O 1
ATOM 1274 N N . LYS A 1 158 ? 63.062 11.833 -1.278 1.00 94.19 158 LYS A N 1
ATOM 1275 C CA . LYS A 1 158 ? 64.035 11.379 -0.275 1.00 94.19 158 LYS A CA 1
ATOM 1276 C C . LYS A 1 158 ? 65.286 10.747 -0.886 1.00 94.19 158 LYS A C 1
ATOM 1278 O O . LYS A 1 158 ? 66.371 10.918 -0.334 1.00 94.19 158 LYS A O 1
ATOM 1283 N N . ASN A 1 159 ? 65.130 10.010 -1.984 1.00 93.19 159 ASN A N 1
ATOM 1284 C CA . ASN A 1 159 ? 66.210 9.248 -2.617 1.00 93.19 159 ASN A CA 1
ATOM 1285 C C . ASN A 1 159 ? 66.701 9.883 -3.930 1.00 93.19 159 ASN A C 1
ATOM 1287 O O . ASN A 1 159 ? 67.576 9.319 -4.580 1.00 93.19 159 ASN A O 1
ATOM 1291 N N . MET A 1 160 ? 66.158 11.046 -4.316 1.00 88.50 160 MET A N 1
ATOM 1292 C CA . MET A 1 160 ? 66.475 11.759 -5.561 1.00 88.50 160 MET A CA 1
ATOM 1293 C C . MET A 1 160 ? 66.352 10.877 -6.816 1.00 88.50 160 MET A C 1
ATOM 1295 O O . MET A 1 160 ? 67.170 10.947 -7.732 1.00 88.50 160 MET A O 1
ATOM 1299 N N . VAL A 1 161 ? 65.313 10.040 -6.864 1.00 89.56 161 VAL A N 1
ATOM 1300 C CA . VAL A 1 161 ? 65.019 9.152 -8.003 1.00 89.56 161 VAL A CA 1
ATOM 1301 C C . VAL A 1 161 ? 63.754 9.628 -8.698 1.00 89.56 161 VAL A C 1
ATOM 1303 O O . VAL A 1 161 ? 62.765 9.931 -8.038 1.00 89.56 161 VAL A O 1
ATOM 1306 N N . ASN A 1 162 ? 63.759 9.681 -10.028 1.00 84.62 162 ASN A N 1
ATOM 1307 C CA . ASN A 1 162 ? 62.577 10.053 -10.800 1.00 84.62 162 ASN A CA 1
ATOM 1308 C C . ASN A 1 162 ? 61.665 8.829 -10.979 1.00 84.62 162 ASN A C 1
ATOM 1310 O O . ASN A 1 162 ? 62.080 7.834 -11.573 1.00 84.62 162 ASN A O 1
ATOM 1314 N N . ILE A 1 163 ? 60.442 8.910 -10.453 1.00 77.50 163 ILE A N 1
ATOM 1315 C CA . ILE A 1 163 ? 59.406 7.884 -10.588 1.00 77.50 163 ILE A CA 1
ATOM 1316 C C . ILE A 1 163 ? 58.309 8.480 -11.478 1.00 77.50 163 ILE A C 1
ATOM 1318 O O . ILE A 1 163 ? 57.731 9.505 -11.116 1.00 77.50 163 ILE A O 1
ATOM 1322 N N . ARG A 1 164 ? 58.078 7.870 -12.646 1.00 61.88 164 ARG A N 1
ATOM 1323 C CA . ARG A 1 164 ? 56.997 8.214 -13.584 1.00 61.88 164 ARG A CA 1
ATOM 1324 C C . ARG A 1 164 ? 55.777 7.340 -13.357 1.00 61.88 164 ARG A C 1
ATOM 1326 O O . ARG A 1 164 ? 55.982 6.127 -13.132 1.00 61.88 164 ARG A O 1
#

InterPro domains:
  IPR004868 DNA-directed DNA polymerase, family B, mitochondria/virus [PF03175] (5-129)
  IPR012337 Ribonuclease H-like superfamily [SSF53098] (1-97)

pLDDT: mean 87.53, std 8.24, range [55.97, 94.31]

Foldseek 3Di:
DPDDLQVLCVVLVDPADDDDQDQCQCPDPVCAPHWDQRDCVSSVLVPDDPVVNVVNVVVCVVCRPPTDNNVVVVVVVVVVSVVSVVRSVVSVQVVLCVVLVRDRCVVQHPDPVSSVVVSCVPPPDDPPPDDDAPPQGPPDPPVDDPVRVVVVVVCCVVVVNDDD

Secondary structure (DSSP, 8-state):
--S-HHHHHHHTT---PPPPP--GGG-STTTTTSEE---TTTTTGGGS-HHHHHHHHHHHHHHTTS-EEHHHHHHHHHHHHHHHHHHHHHHHHHHHHHHTTS--HHHH-SSHHHHHHHHHHHHTPPTT-S----TT-SS----S-HHHHHHHHHHHHHHT----